Protein AF-A0A0M1J5D5-F1 (afdb_monomer_lite)

Secondary structure (DSSP, 8-state):
----STT--S-HHHHGGG--HHHHHHHHHHHHTTT----TTT------TT--HHHHHHHHHHHHHHHHHHHHHH-

Foldseek 3Di:
DDDDDPPDDPDPVCVLVPDPLVLLLQLQVQVVVVVAHADSSHRHHDDDPPDDVVNVVVSVVSSVVSVVVVVVVPD

Radius of gyration: 13.12 Å; chains: 1; bounding box: 24×28×32 Å

pLDDT: mean 75.15, std 11.97, range [43.69, 89.31]

Sequence (75 aa):
GITIGDSKPIDYKTWWKNTDRKLWVNISEIMRNYGILSDDFIGLFFLSFAHTDEHIEETLKIFEETLERYKNKWL

Structure (mmCIF, N/CA/C/O backbone):
data_AF-A0A0M1J5D5-F1
#
_entry.id   AF-A0A0M1J5D5-F1
#
loop_
_atom_site.group_PDB
_atom_site.id
_atom_site.type_symbol
_atom_site.label_atom_id
_atom_site.label_alt_id
_atom_site.label_comp_id
_atom_site.label_asym_id
_atom_site.label_entity_id
_atom_site.label_seq_id
_atom_site.pdbx_PDB_ins_code
_atom_site.Cartn_x
_atom_site.Cartn_y
_atom_site.Cartn_z
_atom_site.occupancy
_atom_site.B_iso_or_equiv
_atom_site.auth_seq_id
_atom_site.auth_comp_id
_atom_site.auth_asym_id
_atom_site.auth_atom_id
_atom_site.pdbx_PDB_model_num
ATOM 1 N N . GLY A 1 1 ? 6.244 -5.361 1.391 1.00 46.72 1 GLY A N 1
ATOM 2 C CA . GLY A 1 1 ? 5.800 -4.379 2.394 1.00 46.72 1 GLY A CA 1
ATOM 3 C C . GLY A 1 1 ? 7.022 -3.847 3.096 1.00 46.72 1 GLY A C 1
ATOM 4 O O . GLY A 1 1 ? 7.750 -4.639 3.679 1.00 46.72 1 GLY A O 1
ATOM 5 N N . ILE A 1 2 ? 7.311 -2.555 2.967 1.00 43.69 2 ILE A N 1
ATOM 6 C CA . ILE A 1 2 ? 8.478 -1.958 3.615 1.00 43.69 2 ILE A CA 1
ATOM 7 C C . ILE A 1 2 ? 8.064 -1.606 5.046 1.00 43.69 2 ILE A C 1
ATOM 9 O O . ILE A 1 2 ? 7.369 -0.624 5.275 1.00 43.69 2 ILE A O 1
ATOM 13 N N . THR A 1 3 ? 8.445 -2.435 6.015 1.00 49.56 3 THR A N 1
ATOM 14 C CA . THR A 1 3 ? 8.350 -2.078 7.435 1.00 49.56 3 THR A CA 1
ATOM 15 C C . THR A 1 3 ? 9.641 -1.354 7.817 1.00 49.56 3 THR A C 1
ATOM 17 O O . THR A 1 3 ? 10.676 -1.980 8.046 1.00 49.56 3 THR A O 1
ATOM 20 N N . ILE A 1 4 ? 9.604 -0.019 7.834 1.00 47.19 4 ILE A N 1
ATOM 21 C CA . ILE A 1 4 ? 10.662 0.811 8.425 1.00 47.19 4 ILE A CA 1
ATOM 22 C C . ILE A 1 4 ? 10.203 1.175 9.841 1.00 47.19 4 ILE A C 1
ATOM 24 O O . ILE A 1 4 ? 9.216 1.884 10.002 1.00 47.19 4 ILE A O 1
ATOM 28 N N . GLY A 1 5 ? 10.876 0.647 10.865 1.00 53.19 5 GLY A N 1
ATOM 29 C CA . GLY A 1 5 ? 10.586 0.918 12.279 1.00 53.19 5 GLY A CA 1
ATOM 30 C C . GLY A 1 5 ? 11.234 -0.111 13.208 1.00 53.19 5 GLY A C 1
ATOM 31 O O . GLY A 1 5 ? 11.711 -1.140 12.734 1.00 53.19 5 GLY A O 1
ATOM 32 N N . ASP A 1 6 ? 11.253 0.152 14.516 1.00 52.62 6 ASP A N 1
ATOM 33 C CA . ASP A 1 6 ? 11.945 -0.683 15.520 1.00 52.62 6 ASP A CA 1
ATOM 34 C C . ASP A 1 6 ? 11.312 -2.072 15.716 1.00 52.62 6 ASP A C 1
ATOM 36 O O . ASP A 1 6 ? 11.951 -3.004 16.197 1.00 52.62 6 ASP A O 1
ATOM 40 N N . SER A 1 7 ? 10.063 -2.242 15.283 1.00 56.25 7 SER A N 1
ATOM 41 C CA . SER A 1 7 ? 9.294 -3.487 15.337 1.00 56.25 7 SER A CA 1
ATOM 42 C C . SER A 1 7 ? 9.340 -4.268 14.018 1.00 56.25 7 SER A C 1
ATOM 44 O O . SER A 1 7 ? 8.322 -4.812 13.580 1.00 56.25 7 SER A O 1
ATOM 46 N N . LYS A 1 8 ? 10.507 -4.318 13.353 1.00 57.56 8 LYS A N 1
ATOM 47 C CA . LYS A 1 8 ? 10.653 -5.058 12.088 1.00 57.56 8 LYS A CA 1
ATOM 48 C C . LYS A 1 8 ? 10.180 -6.504 12.275 1.00 57.56 8 LYS A C 1
ATOM 50 O O . LYS A 1 8 ? 10.715 -7.216 13.127 1.00 57.56 8 LYS A O 1
ATOM 55 N N . PRO A 1 9 ? 9.214 -6.967 11.477 1.00 57.19 9 PRO A N 1
ATOM 56 C CA . PRO A 1 9 ? 8.821 -8.362 11.486 1.00 57.19 9 PRO A CA 1
ATOM 57 C C . PRO A 1 9 ? 10.005 -9.188 10.988 1.00 57.19 9 PRO A C 1
ATOM 59 O O . PRO A 1 9 ? 10.519 -8.944 9.897 1.00 57.19 9 PRO A O 1
ATOM 62 N N . ILE A 1 10 ? 10.456 -10.146 11.798 1.00 62.16 10 ILE A N 1
ATOM 63 C CA . ILE A 1 10 ? 11.584 -11.023 11.452 1.00 62.16 10 ILE A CA 1
ATOM 64 C C . ILE A 1 10 ? 11.189 -11.967 10.306 1.00 62.16 10 ILE A C 1
ATOM 66 O O . ILE A 1 10 ? 12.029 -12.340 9.489 1.00 62.16 10 ILE A O 1
ATOM 70 N N . ASP A 1 11 ? 9.905 -12.331 10.215 1.00 65.31 11 ASP A N 1
ATOM 71 C CA . ASP A 1 11 ? 9.384 -13.163 9.140 1.00 65.31 11 ASP A CA 1
ATOM 72 C C . ASP A 1 11 ? 7.978 -12.750 8.670 1.00 65.31 11 ASP A C 1
ATOM 74 O O . ASP A 1 11 ? 7.190 -12.111 9.372 1.00 65.31 11 ASP A O 1
ATOM 78 N N . TYR A 1 12 ? 7.648 -13.175 7.448 1.00 61.72 12 TYR A N 1
ATOM 79 C CA . TYR A 1 12 ? 6.317 -13.002 6.866 1.00 61.72 12 TYR A CA 1
ATOM 80 C C . TYR A 1 12 ? 5.233 -13.772 7.642 1.00 61.72 12 TYR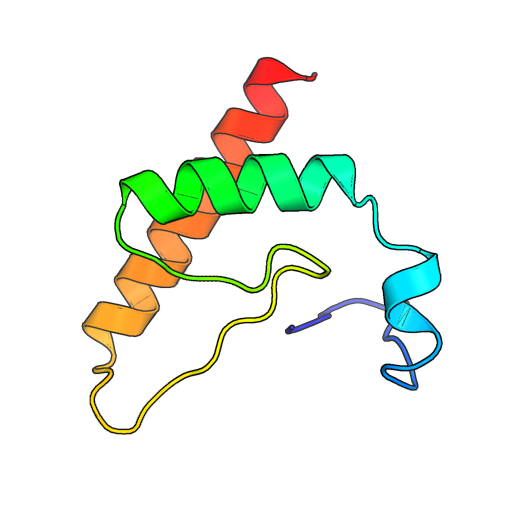 A C 1
ATOM 82 O O . TYR A 1 12 ? 4.076 -13.367 7.642 1.00 61.72 12 TYR A O 1
ATOM 90 N N . LYS A 1 13 ? 5.584 -14.875 8.323 1.00 64.94 13 LYS A N 1
ATOM 91 C CA . LYS A 1 13 ? 4.632 -15.775 9.005 1.00 64.94 13 LYS A CA 1
ATOM 92 C C . LYS A 1 13 ? 4.005 -15.159 10.253 1.00 64.94 13 LYS A C 1
ATOM 94 O O . LYS A 1 13 ? 2.938 -15.602 10.682 1.00 64.94 13 LYS A O 1
ATOM 99 N N . THR A 1 14 ? 4.677 -14.195 10.862 1.00 68.19 14 THR A N 1
ATOM 100 C CA . THR A 1 14 ? 4.238 -13.522 12.084 1.00 68.19 14 THR A CA 1
ATOM 101 C C . THR A 1 14 ? 3.769 -12.102 11.819 1.00 68.19 14 THR A C 1
ATOM 103 O O . THR A 1 14 ? 2.943 -11.605 12.580 1.00 68.19 14 THR A O 1
ATOM 106 N N . TRP A 1 15 ? 4.200 -11.482 10.717 1.00 70.06 15 TRP A N 1
ATOM 107 C CA . TRP A 1 15 ? 3.825 -10.111 10.392 1.00 70.06 15 TRP A CA 1
ATOM 108 C C . TRP A 1 15 ? 2.315 -9.901 10.244 1.00 70.06 15 TRP A C 1
ATOM 110 O O . TRP A 1 15 ? 1.757 -9.025 10.901 1.00 70.06 15 TRP A O 1
ATOM 120 N N . TRP A 1 16 ? 1.644 -10.752 9.457 1.00 66.38 16 TRP A N 1
ATOM 121 C CA . TRP A 1 16 ? 0.208 -10.617 9.176 1.00 66.38 16 TRP A CA 1
ATOM 122 C C . TRP A 1 16 ? -0.678 -10.766 10.422 1.00 66.38 16 TRP A C 1
ATOM 124 O O . TRP A 1 16 ? -1.838 -10.365 10.410 1.00 66.38 16 TRP A O 1
ATOM 134 N N . LYS A 1 17 ? -0.162 -11.344 11.517 1.00 68.94 17 LYS A N 1
ATOM 135 C CA . LYS A 1 17 ? -0.938 -11.557 12.751 1.00 68.94 17 LYS A CA 1
ATOM 136 C C . LYS A 1 17 ? -1.264 -10.258 13.481 1.00 68.94 17 LYS A C 1
ATOM 138 O O . LYS A 1 17 ? -2.256 -10.209 14.197 1.00 68.94 17 LYS A O 1
ATOM 143 N N . ASN A 1 18 ? -0.443 -9.228 13.292 1.00 68.12 18 ASN A N 1
ATOM 144 C CA . ASN A 1 18 ? -0.632 -7.909 13.900 1.00 68.12 18 ASN A CA 1
ATOM 145 C C . ASN A 1 18 ? -1.218 -6.899 12.905 1.00 68.12 18 ASN A C 1
ATOM 147 O O . ASN A 1 18 ? -1.205 -5.694 13.143 1.00 68.12 18 ASN A O 1
ATOM 151 N N . THR A 1 19 ? -1.695 -7.390 11.766 1.00 68.62 19 THR A N 1
ATOM 152 C CA . THR A 1 19 ? -2.208 -6.571 10.685 1.00 68.62 19 THR A CA 1
ATOM 153 C C . THR A 1 19 ? -3.695 -6.308 10.894 1.00 68.62 19 THR A C 1
ATOM 155 O O . THR A 1 19 ? -4.498 -7.240 10.939 1.00 68.62 19 THR A O 1
ATOM 158 N N . ASP A 1 20 ? -4.084 -5.034 10.983 1.00 76.19 20 ASP A N 1
ATOM 159 C CA . ASP A 1 20 ? -5.497 -4.661 10.922 1.00 76.19 20 ASP A CA 1
ATOM 160 C C . ASP A 1 20 ? -6.014 -4.895 9.500 1.00 76.19 20 ASP A C 1
ATOM 162 O O . ASP A 1 20 ? -5.794 -4.110 8.578 1.00 76.19 20 ASP A O 1
ATOM 166 N N . ARG A 1 21 ? -6.700 -6.020 9.310 1.00 75.69 21 ARG A N 1
ATOM 167 C CA . ARG A 1 21 ? -7.212 -6.416 8.000 1.00 75.69 21 ARG A CA 1
ATOM 168 C C . ARG A 1 21 ? -8.248 -5.436 7.454 1.00 75.69 21 ARG A C 1
ATOM 170 O O . ARG A 1 21 ? -8.305 -5.230 6.247 1.00 75.69 21 ARG A O 1
ATOM 177 N N . LYS A 1 22 ? -9.071 -4.830 8.315 1.00 79.19 22 LYS A N 1
ATOM 178 C CA . LYS A 1 22 ? -10.118 -3.899 7.879 1.00 79.19 22 LYS A CA 1
ATOM 179 C C . LYS A 1 22 ? -9.500 -2.595 7.382 1.00 79.19 22 LYS A C 1
ATOM 181 O O . LYS A 1 22 ? -9.952 -2.059 6.372 1.00 79.19 22 LYS A O 1
ATOM 186 N N . LEU A 1 23 ? -8.449 -2.125 8.054 1.00 78.69 23 LEU A N 1
ATOM 187 C CA . LEU A 1 23 ? -7.629 -1.009 7.590 1.00 78.69 23 LEU A CA 1
ATOM 188 C C . LEU A 1 23 ? -7.102 -1.265 6.172 1.00 78.69 23 LEU A C 1
ATOM 190 O O . LEU A 1 23 ? -7.311 -0.433 5.291 1.00 78.69 23 LEU A O 1
ATOM 194 N N . TRP A 1 24 ? -6.468 -2.416 5.937 1.00 79.94 24 TRP A N 1
ATOM 195 C CA . TRP A 1 24 ? -5.870 -2.708 4.629 1.00 79.94 24 TRP A CA 1
ATOM 196 C C . TRP A 1 24 ? -6.886 -2.894 3.51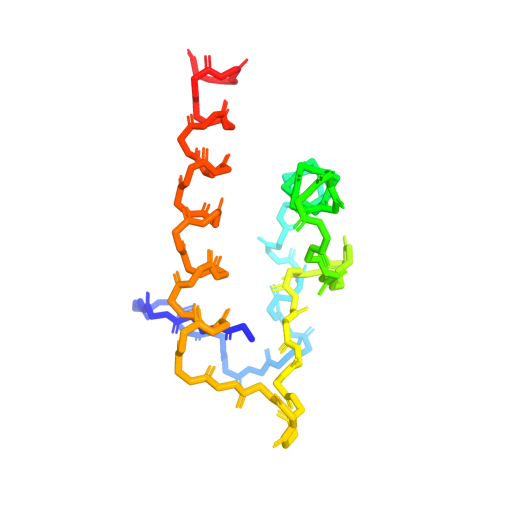4 1.00 79.94 24 TRP A C 1
ATOM 198 O O . TRP A 1 24 ? -6.650 -2.394 2.419 1.00 79.94 24 TRP A O 1
ATOM 208 N N . VAL A 1 25 ? -8.030 -3.524 3.789 1.00 83.38 25 VAL A N 1
ATOM 209 C CA . VAL A 1 25 ? -9.123 -3.617 2.809 1.00 83.38 25 VAL A CA 1
ATOM 210 C C . VAL A 1 25 ? -9.581 -2.219 2.387 1.00 83.38 25 VAL A C 1
ATOM 212 O O . VAL A 1 25 ? -9.640 -1.936 1.195 1.00 83.38 25 VAL A O 1
ATOM 215 N N . ASN A 1 26 ? -9.805 -1.310 3.342 1.00 82.75 26 ASN A N 1
ATOM 216 C CA . ASN A 1 26 ? -10.223 0.060 3.031 1.00 82.75 26 ASN A CA 1
ATOM 217 C C . ASN A 1 26 ? -9.163 0.828 2.223 1.00 82.75 26 ASN A C 1
ATOM 219 O O . ASN A 1 26 ? -9.503 1.548 1.287 1.00 82.75 26 ASN A O 1
ATOM 223 N N . ILE A 1 27 ? -7.883 0.701 2.590 1.00 81.75 27 ILE A N 1
ATOM 224 C CA . ILE A 1 27 ? -6.775 1.332 1.857 1.00 81.75 27 ILE A CA 1
ATOM 225 C C . ILE A 1 27 ? -6.718 0.786 0.427 1.00 81.75 27 ILE A C 1
ATOM 227 O O . ILE A 1 27 ? -6.677 1.567 -0.521 1.00 81.75 27 ILE A O 1
ATOM 231 N N . SER A 1 28 ? -6.770 -0.5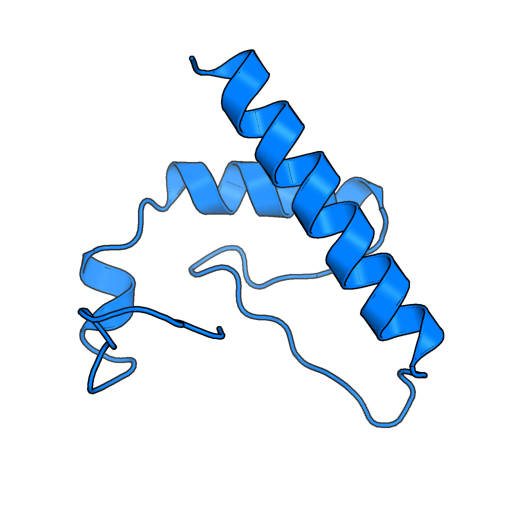36 0.260 1.00 84.12 28 SER A N 1
ATOM 232 C CA . SER A 1 28 ? -6.694 -1.173 -1.055 1.00 84.12 28 SER A CA 1
ATOM 233 C C . SER A 1 28 ? -7.878 -0.800 -1.953 1.00 84.12 28 SER A C 1
ATOM 235 O O . SER A 1 28 ? -7.689 -0.522 -3.136 1.00 84.12 28 SER A O 1
ATOM 237 N N . GLU A 1 29 ? -9.094 -0.697 -1.405 1.00 85.62 29 GLU A N 1
ATOM 238 C CA . GLU A 1 29 ? -10.265 -0.204 -2.144 1.00 85.62 29 GLU A CA 1
ATOM 239 C C . GLU A 1 29 ? -10.062 1.221 -2.673 1.00 85.62 29 GLU A C 1
ATOM 241 O O . GLU A 1 29 ? -10.400 1.510 -3.822 1.00 85.62 29 GLU A O 1
ATOM 246 N N . ILE A 1 30 ? -9.485 2.114 -1.863 1.00 82.69 30 ILE A N 1
ATOM 247 C CA . ILE A 1 30 ? -9.191 3.486 -2.290 1.00 82.69 30 ILE A CA 1
ATOM 248 C C . ILE A 1 30 ? -8.137 3.470 -3.397 1.00 82.69 30 ILE A C 1
ATOM 250 O O . ILE A 1 30 ? -8.369 4.067 -4.444 1.00 82.69 30 ILE A O 1
ATOM 254 N N . MET A 1 31 ? -7.026 2.756 -3.205 1.00 84.00 31 MET A N 1
ATOM 255 C CA . MET A 1 31 ? -5.932 2.669 -4.181 1.00 84.00 31 MET A CA 1
ATOM 256 C C . MET A 1 31 ? -6.378 2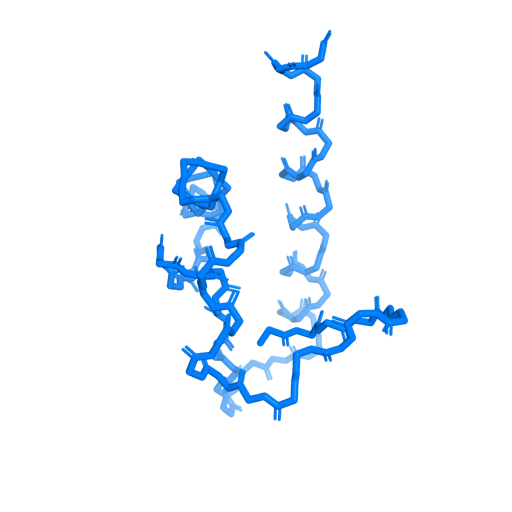.071 -5.520 1.00 84.00 31 MET A C 1
ATOM 258 O O . MET A 1 31 ? -5.942 2.528 -6.578 1.00 84.00 31 MET A O 1
ATOM 262 N N . ARG A 1 32 ? -7.312 1.115 -5.497 1.00 86.25 32 ARG A N 1
ATOM 263 C CA . ARG A 1 32 ? -7.882 0.504 -6.704 1.00 86.25 32 ARG A CA 1
ATOM 264 C C . ARG A 1 32 ? -8.619 1.510 -7.584 1.00 86.25 32 ARG A C 1
ATOM 266 O O . ARG A 1 32 ? -8.558 1.392 -8.804 1.00 86.25 32 ARG A O 1
ATOM 273 N N . ASN A 1 33 ? -9.253 2.528 -6.997 1.00 86.44 33 ASN A N 1
ATOM 274 C CA . ASN A 1 33 ? -9.893 3.607 -7.763 1.00 86.44 33 ASN A CA 1
ATOM 275 C C . ASN A 1 33 ? -8.884 4.469 -8.535 1.00 86.44 33 ASN A C 1
ATOM 277 O O . ASN A 1 33 ? -9.265 5.139 -9.490 1.00 86.44 33 ASN A O 1
ATOM 281 N N . TYR A 1 34 ? -7.611 4.426 -8.145 1.00 82.88 34 TYR A N 1
ATOM 282 C CA . TYR A 1 34 ? -6.505 5.064 -8.852 1.00 82.88 34 TYR A CA 1
ATOM 283 C C . TYR A 1 34 ? -5.750 4.096 -9.776 1.00 82.88 34 TYR A C 1
ATOM 285 O O . TYR A 1 34 ? -4.690 4.432 -10.290 1.00 82.88 34 TYR A O 1
ATOM 293 N N . GLY A 1 35 ? -6.268 2.882 -9.989 1.00 84.25 35 GLY A N 1
ATOM 294 C CA . GLY A 1 35 ? -5.640 1.881 -10.854 1.00 84.25 35 GLY A CA 1
ATOM 295 C C . GLY A 1 35 ? -4.474 1.124 -10.214 1.00 84.25 35 GLY A C 1
ATOM 296 O O . GLY A 1 35 ? -3.831 0.327 -10.894 1.00 84.25 35 GLY A O 1
ATOM 297 N N . ILE A 1 36 ? -4.218 1.311 -8.915 1.00 83.81 36 ILE A N 1
ATOM 298 C CA . ILE A 1 36 ? -3.163 0.582 -8.208 1.00 83.81 36 ILE A CA 1
ATOM 299 C C . ILE A 1 36 ? -3.740 -0.699 -7.615 1.00 83.81 36 ILE A C 1
ATOM 301 O O . ILE A 1 36 ? -4.682 -0.679 -6.822 1.00 83.81 36 ILE A O 1
ATOM 305 N N . LEU A 1 37 ? -3.138 -1.829 -7.979 1.00 83.19 37 LEU A N 1
ATOM 306 C CA . LEU A 1 37 ? -3.466 -3.127 -7.407 1.00 83.19 37 LEU A CA 1
ATOM 307 C C . LEU A 1 37 ? -2.500 -3.449 -6.269 1.00 83.19 37 LEU A C 1
ATOM 309 O O . LEU A 1 37 ? -1.283 -3.469 -6.449 1.00 83.19 37 LEU A O 1
ATOM 313 N N . SER A 1 38 ? -3.068 -3.735 -5.103 1.00 79.94 38 SER A N 1
ATOM 314 C CA . SER A 1 38 ? -2.343 -4.239 -3.943 1.00 79.94 38 SER A CA 1
ATOM 315 C C . SER A 1 38 ? -2.990 -5.529 -3.460 1.00 79.94 38 SER A C 1
ATOM 317 O O . SER A 1 38 ? -4.154 -5.804 -3.757 1.00 79.94 38 SER A O 1
ATOM 319 N N . ASP A 1 39 ? -2.232 -6.338 -2.733 1.00 76.12 39 ASP A N 1
ATOM 320 C CA . ASP A 1 39 ? -2.812 -7.452 -1.998 1.00 76.12 39 ASP A CA 1
ATOM 321 C C . ASP A 1 39 ? -3.702 -6.937 -0.850 1.00 76.12 39 ASP A C 1
ATOM 323 O O . ASP A 1 39 ? -3.228 -6.265 0.068 1.00 76.12 39 ASP A O 1
ATOM 327 N N . ASP A 1 40 ? -4.986 -7.307 -0.882 1.00 72.00 40 ASP A N 1
ATOM 328 C CA . ASP A 1 40 ? -5.993 -6.912 0.116 1.00 72.00 40 ASP A CA 1
ATOM 329 C C . ASP A 1 40 ? -5.754 -7.560 1.501 1.00 72.00 40 ASP A C 1
ATOM 331 O O . ASP A 1 40 ? -6.446 -7.240 2.471 1.00 72.00 40 ASP A O 1
ATOM 335 N N . PHE A 1 41 ? -4.823 -8.517 1.614 1.00 67.31 41 PHE A N 1
ATOM 336 C CA . PHE A 1 41 ? -4.556 -9.244 2.854 1.00 67.31 41 PHE A CA 1
ATOM 337 C C . PHE A 1 41 ? -3.585 -8.487 3.765 1.00 67.31 41 PHE A C 1
ATOM 339 O O . PHE A 1 41 ? -3.805 -8.418 4.976 1.00 67.31 41 PHE A O 1
ATOM 346 N N . ILE A 1 42 ? -2.532 -7.903 3.196 1.00 66.94 42 ILE A N 1
ATOM 347 C CA . ILE A 1 42 ? -1.446 -7.265 3.946 1.00 66.94 42 ILE A CA 1
ATOM 348 C C . ILE A 1 42 ? -0.895 -5.981 3.299 1.00 66.94 42 ILE A C 1
ATOM 350 O O . ILE A 1 42 ? 0.092 -5.439 3.791 1.00 66.94 42 ILE A O 1
ATOM 354 N N . GLY A 1 43 ? -1.468 -5.486 2.200 1.00 68.69 43 GLY A N 1
ATOM 355 C CA . GLY A 1 43 ? -0.976 -4.271 1.537 1.00 68.69 43 GLY A CA 1
ATOM 356 C C . GLY A 1 43 ? 0.383 -4.474 0.863 1.00 68.69 43 GLY A C 1
ATOM 357 O O . GLY A 1 43 ? 1.300 -3.660 1.001 1.00 68.69 43 GLY A O 1
ATOM 358 N N . LEU A 1 44 ? 0.560 -5.612 0.186 1.00 74.75 44 LEU A N 1
ATOM 359 C CA . LEU A 1 44 ? 1.778 -5.908 -0.564 1.00 74.75 44 LEU A CA 1
ATOM 360 C C . LEU A 1 44 ? 1.673 -5.397 -2.007 1.00 74.75 44 LEU A C 1
ATOM 362 O O . LEU A 1 44 ? 0.662 -5.609 -2.672 1.00 74.75 44 LEU A O 1
ATOM 366 N N . PHE A 1 45 ? 2.754 -4.780 -2.488 1.00 73.81 45 PHE A N 1
ATOM 367 C CA . PHE A 1 45 ? 2.904 -4.303 -3.862 1.00 73.81 45 PHE A CA 1
ATOM 368 C C . PHE A 1 45 ? 4.001 -5.095 -4.565 1.00 73.81 45 PHE A C 1
ATOM 370 O O . PHE A 1 45 ? 5.049 -5.374 -3.973 1.00 73.81 45 PHE A O 1
ATOM 377 N N . PHE A 1 46 ? 3.762 -5.428 -5.829 1.00 73.25 46 PHE A N 1
ATOM 378 C CA . PHE A 1 46 ? 4.756 -6.023 -6.710 1.00 73.25 46 PHE A CA 1
ATOM 379 C C . PHE A 1 46 ? 5.165 -4.988 -7.748 1.00 73.25 46 PHE A C 1
ATOM 381 O O . PHE A 1 46 ? 4.319 -4.459 -8.464 1.00 73.25 46 PHE A O 1
ATOM 388 N N . LEU A 1 47 ? 6.464 -4.730 -7.853 1.00 75.69 47 LEU A N 1
ATOM 389 C CA . LEU A 1 47 ? 7.014 -3.983 -8.975 1.00 75.69 47 LEU A CA 1
ATOM 390 C C . LEU A 1 47 ? 7.299 -4.967 -10.109 1.00 75.69 47 LEU A C 1
ATOM 392 O O . LEU A 1 47 ? 7.899 -6.021 -9.895 1.00 75.69 47 LEU A O 1
ATOM 396 N N . SER A 1 48 ? 6.852 -4.632 -11.314 1.00 77.38 48 SER A N 1
ATOM 397 C CA . SER A 1 48 ? 7.229 -5.338 -12.543 1.00 77.38 48 SER A CA 1
ATOM 398 C C . SER A 1 48 ? 8.318 -4.564 -13.288 1.00 77.38 48 SER A C 1
ATOM 400 O O . SER A 1 48 ? 8.434 -3.354 -13.116 1.00 77.38 48 SER A O 1
ATOM 402 N N . PHE A 1 49 ? 9.054 -5.232 -14.183 1.00 77.56 49 PHE A N 1
ATOM 403 C CA . PHE A 1 49 ? 10.060 -4.590 -15.049 1.00 77.56 49 PHE A CA 1
ATOM 404 C C . PHE A 1 49 ? 9.509 -3.472 -15.953 1.00 77.56 49 PHE A C 1
ATOM 406 O O . PHE A 1 49 ? 10.290 -2.746 -16.556 1.00 77.56 49 PHE A O 1
ATOM 413 N N . ALA A 1 50 ? 8.185 -3.347 -16.076 1.00 83.12 50 ALA A N 1
ATOM 414 C CA . ALA A 1 50 ? 7.534 -2.294 -16.849 1.00 83.12 50 ALA A CA 1
ATOM 415 C C . ALA A 1 50 ? 7.265 -1.013 -16.035 1.00 83.12 50 ALA A C 1
ATOM 417 O O . ALA A 1 50 ? 6.844 -0.010 -16.608 1.00 83.12 50 ALA A O 1
ATOM 418 N N . HIS A 1 51 ? 7.464 -1.030 -14.713 1.00 84.81 51 HIS A N 1
ATOM 419 C CA . HIS A 1 51 ? 7.311 0.176 -13.903 1.00 84.81 51 HIS A CA 1
ATOM 420 C C . HIS A 1 51 ? 8.508 1.104 -14.116 1.00 84.81 51 HIS A C 1
ATOM 422 O O . HIS A 1 51 ? 9.656 0.664 -14.084 1.00 84.81 51 HIS A O 1
ATOM 428 N N . THR A 1 52 ? 8.218 2.382 -14.339 1.00 89.12 52 THR A N 1
ATOM 429 C CA . THR A 1 52 ? 9.202 3.462 -14.378 1.00 89.12 52 THR A CA 1
ATOM 430 C C . THR A 1 52 ? 9.286 4.093 -12.992 1.00 89.12 52 THR A C 1
ATOM 432 O O . THR A 1 52 ? 8.436 3.834 -12.134 1.00 89.12 52 THR A O 1
ATOM 435 N N . ASP A 1 53 ? 10.275 4.957 -12.784 1.00 88.69 53 ASP A N 1
ATOM 436 C CA . ASP A 1 53 ? 10.379 5.741 -11.552 1.00 88.69 53 ASP A CA 1
ATOM 437 C C . ASP A 1 53 ? 9.124 6.606 -11.337 1.00 88.69 53 ASP A C 1
ATOM 439 O O . ASP A 1 53 ? 8.588 6.638 -10.233 1.00 88.69 53 ASP A O 1
ATOM 443 N N . GLU A 1 54 ? 8.563 7.189 -12.404 1.00 89.31 54 GLU A N 1
ATOM 444 C CA . GLU A 1 54 ? 7.305 7.954 -12.352 1.00 89.31 54 GLU A CA 1
ATOM 445 C C . GLU A 1 54 ? 6.124 7.107 -11.856 1.00 89.31 54 GLU A C 1
ATOM 447 O O . GLU A 1 54 ? 5.361 7.558 -11.003 1.00 89.31 54 GLU A O 1
ATOM 452 N N . HIS A 1 55 ? 5.996 5.852 -12.311 1.00 86.75 55 HIS A N 1
ATOM 453 C CA . HIS A 1 55 ? 4.952 4.951 -11.808 1.00 86.75 55 HIS A CA 1
ATOM 454 C C . HIS A 1 55 ? 5.115 4.662 -10.304 1.00 86.75 55 HIS A C 1
ATOM 456 O O . HIS A 1 55 ? 4.124 4.498 -9.585 1.00 86.75 55 HIS A O 1
ATOM 462 N N . ILE A 1 56 ? 6.356 4.585 -9.814 1.00 84.81 56 ILE A N 1
ATOM 463 C CA . ILE A 1 56 ? 6.650 4.376 -8.390 1.00 84.81 56 ILE A CA 1
ATOM 464 C C . ILE A 1 56 ? 6.308 5.637 -7.590 1.00 84.81 56 ILE A C 1
ATOM 466 O O . ILE A 1 56 ? 5.630 5.535 -6.568 1.00 84.81 56 ILE A O 1
ATOM 470 N N . GLU A 1 57 ? 6.725 6.814 -8.053 1.00 88.25 57 GLU A N 1
ATOM 471 C CA . GLU A 1 57 ? 6.431 8.098 -7.407 1.00 88.25 57 GLU A CA 1
ATOM 472 C C . GLU A 1 57 ? 4.925 8.367 -7.326 1.00 88.25 57 GLU A C 1
ATOM 474 O O . GLU A 1 57 ? 4.415 8.737 -6.266 1.00 88.25 57 GLU A O 1
ATOM 479 N N . GLU A 1 58 ? 4.190 8.109 -8.408 1.00 87.12 58 GLU A N 1
ATOM 480 C CA . GLU A 1 58 ? 2.734 8.243 -8.437 1.00 87.12 58 GLU A CA 1
ATOM 481 C C . GLU A 1 58 ? 2.063 7.278 -7.448 1.00 87.12 58 GLU A C 1
ATOM 483 O O . GLU A 1 58 ? 1.180 7.678 -6.684 1.00 87.12 58 GLU A O 1
ATOM 488 N N . THR A 1 59 ? 2.543 6.031 -7.378 1.00 85.69 59 THR A N 1
ATOM 489 C CA . THR A 1 59 ? 2.061 5.038 -6.406 1.00 85.69 59 THR A CA 1
ATOM 490 C C . THR A 1 59 ? 2.278 5.501 -4.965 1.00 85.69 59 THR A C 1
ATOM 492 O O . THR A 1 59 ? 1.370 5.388 -4.137 1.00 85.69 59 THR A O 1
ATOM 495 N N . LEU A 1 60 ? 3.462 6.038 -4.653 1.00 86.06 60 LEU A N 1
ATOM 496 C CA . LEU A 1 60 ? 3.784 6.559 -3.323 1.00 86.06 60 LEU A CA 1
ATOM 497 C C . LEU A 1 60 ? 2.900 7.757 -2.962 1.00 86.06 60 LEU A C 1
ATOM 499 O O . LEU A 1 60 ? 2.331 7.782 -1.872 1.00 86.06 60 LEU A O 1
ATOM 503 N N . LYS A 1 61 ? 2.707 8.697 -3.892 1.00 87.44 61 LYS A N 1
ATOM 504 C CA . LYS A 1 61 ? 1.829 9.856 -3.696 1.00 87.44 61 LYS A CA 1
ATOM 505 C C . LYS A 1 61 ? 0.386 9.437 -3.402 1.00 87.44 61 LYS A C 1
ATOM 507 O O . LYS A 1 61 ? -0.215 9.910 -2.440 1.00 87.44 61 LYS A O 1
ATOM 512 N N . ILE A 1 62 ? -0.173 8.519 -4.192 1.00 86.06 62 ILE A N 1
ATOM 513 C CA . ILE A 1 62 ? -1.541 8.020 -3.977 1.00 86.06 62 ILE A CA 1
ATOM 514 C C . ILE A 1 62 ? -1.657 7.296 -2.632 1.00 86.06 62 ILE A C 1
ATOM 516 O O . ILE A 1 62 ? -2.688 7.392 -1.958 1.00 86.06 62 ILE A O 1
ATOM 520 N N . PHE A 1 63 ? -0.614 6.578 -2.216 1.00 84.88 63 PHE A N 1
ATOM 521 C CA . PHE A 1 63 ? -0.587 5.931 -0.910 1.00 84.88 63 PHE A CA 1
ATOM 522 C C . PHE A 1 63 ? -0.652 6.952 0.235 1.00 84.88 63 PHE A C 1
ATOM 524 O O . PHE A 1 63 ? -1.451 6.780 1.158 1.00 84.88 63 PHE A O 1
ATOM 531 N N . GLU A 1 64 ? 0.116 8.041 0.156 1.00 86.88 64 GLU A N 1
ATOM 532 C CA . GLU A 1 64 ? 0.065 9.137 1.131 1.00 86.88 64 GLU A CA 1
ATOM 533 C C . GLU A 1 64 ? -1.326 9.786 1.195 1.00 86.88 64 GLU A C 1
ATOM 535 O O . GLU A 1 64 ? -1.902 9.888 2.283 1.00 86.88 64 GLU A O 1
ATOM 540 N N . GLU A 1 65 ? -1.920 10.120 0.044 1.00 86.75 65 GLU A N 1
ATOM 541 C CA . GLU A 1 65 ? -3.285 10.664 -0.035 1.00 86.75 65 GLU A CA 1
ATOM 542 C C . GLU A 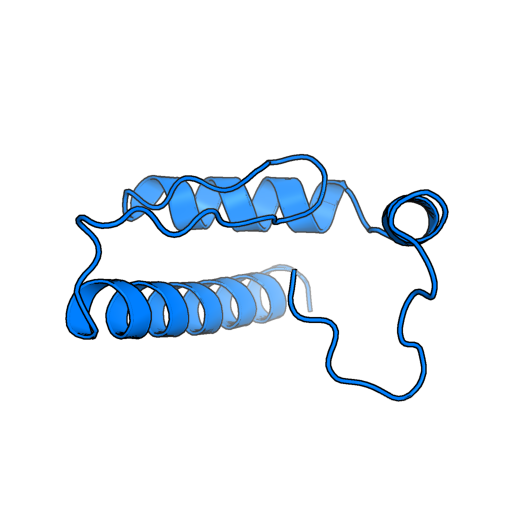1 65 ? -4.325 9.698 0.562 1.00 86.75 65 GLU A C 1
ATOM 544 O O . GLU A 1 65 ? -5.264 10.103 1.257 1.00 86.75 65 GLU A O 1
ATOM 549 N N . THR A 1 66 ? -4.163 8.396 0.318 1.00 84.69 66 THR A N 1
ATOM 550 C CA . THR A 1 66 ? -5.050 7.353 0.848 1.00 84.69 66 THR A CA 1
ATOM 551 C C . THR A 1 66 ? -4.960 7.263 2.370 1.00 84.69 66 THR A C 1
ATOM 553 O O . THR A 1 66 ? -5.990 7.186 3.048 1.00 84.69 66 THR A O 1
ATOM 556 N N . LEU A 1 67 ? -3.746 7.313 2.924 1.00 83.25 67 LEU A N 1
ATOM 557 C CA . LEU A 1 67 ? -3.525 7.317 4.369 1.00 83.25 67 LEU A CA 1
ATOM 558 C C . LEU A 1 67 ? -4.109 8.564 5.033 1.00 83.25 67 LEU A C 1
ATOM 560 O O . LEU A 1 67 ? -4.699 8.457 6.110 1.00 83.25 67 LEU A O 1
ATOM 564 N N 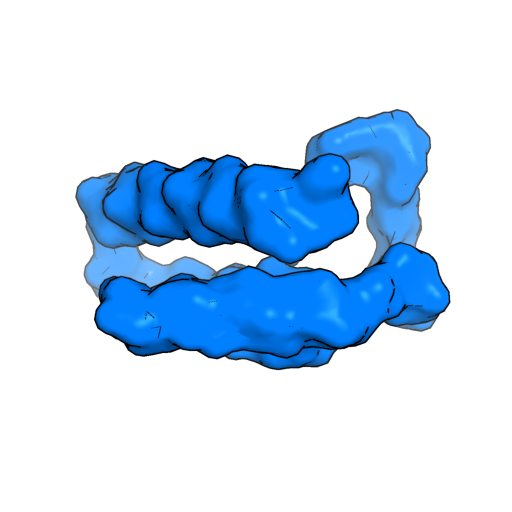. GLU A 1 68 ? -3.974 9.732 4.410 1.00 86.25 68 GLU A N 1
ATOM 565 C CA . GLU A 1 68 ? -4.562 10.973 4.914 1.00 86.25 68 GLU A CA 1
ATOM 566 C C . GLU A 1 68 ? -6.095 10.903 4.936 1.00 86.25 68 GLU A C 1
ATOM 568 O O . GLU A 1 68 ? -6.719 11.190 5.959 1.00 86.25 68 GLU A O 1
ATOM 573 N N . ARG A 1 69 ? -6.720 10.418 3.857 1.00 81.06 69 ARG A N 1
ATOM 574 C CA . ARG A 1 69 ? -8.177 10.200 3.805 1.00 81.06 69 ARG A CA 1
ATOM 575 C C . ARG A 1 69 ? -8.659 9.210 4.854 1.00 81.06 69 ARG A C 1
ATOM 577 O O . ARG A 1 69 ? -9.702 9.435 5.465 1.00 81.06 69 ARG A O 1
ATOM 584 N N . TYR A 1 70 ? -7.926 8.117 5.058 1.00 80.25 70 TYR A N 1
ATOM 585 C CA . TYR A 1 70 ? -8.250 7.153 6.103 1.00 80.25 70 TYR A CA 1
ATOM 586 C C . TYR A 1 70 ? -8.222 7.817 7.484 1.00 80.25 70 TYR A C 1
ATOM 588 O O . TYR A 1 70 ? -9.199 7.711 8.224 1.00 80.25 70 TYR A O 1
ATOM 596 N N . LYS A 1 71 ? -7.147 8.550 7.804 1.00 81.00 71 LYS A N 1
ATOM 597 C CA . LYS A 1 71 ? -7.023 9.284 9.071 1.00 81.00 71 LYS A CA 1
ATOM 598 C C . LYS A 1 71 ? -8.190 10.249 9.270 1.00 81.00 71 LYS A C 1
ATOM 600 O O . LYS A 1 71 ? -8.808 10.208 10.317 1.00 81.00 71 LYS A O 1
ATOM 605 N N . ASN A 1 72 ? -8.561 11.024 8.254 1.00 80.19 72 ASN A N 1
ATOM 606 C CA . ASN A 1 72 ? -9.632 12.023 8.359 1.00 80.19 72 ASN A CA 1
ATOM 607 C C . ASN A 1 72 ? -11.057 11.438 8.414 1.00 80.19 72 ASN A C 1
ATOM 609 O O . ASN A 1 72 ? -11.990 12.142 8.786 1.00 80.19 72 ASN A O 1
ATOM 613 N N . LYS A 1 73 ? -11.262 10.184 7.989 1.00 70.56 73 LYS A N 1
ATOM 614 C CA . LYS A 1 73 ? -12.578 9.519 8.018 1.00 70.56 73 LYS A CA 1
ATOM 615 C C . LYS A 1 73 ? -12.828 8.752 9.321 1.00 70.56 73 LYS A C 1
ATOM 617 O O . LYS A 1 73 ? -13.981 8.459 9.631 1.00 70.56 73 LYS A O 1
ATOM 622 N N . TRP A 1 74 ? -11.765 8.379 10.031 1.00 60.81 74 TRP A N 1
ATOM 623 C CA . TRP A 1 74 ? -11.827 7.456 11.168 1.00 60.81 74 TRP A CA 1
ATOM 624 C C . TRP A 1 74 ? -11.161 7.981 12.457 1.00 60.81 74 TRP A C 1
ATOM 626 O O . TRP A 1 74 ? -11.261 7.299 13.478 1.00 60.81 74 TRP A O 1
ATOM 636 N N . LEU A 1 75 ? -10.522 9.160 12.431 1.00 50.03 75 LEU A N 1
ATOM 637 C CA . LEU A 1 75 ? -10.185 9.992 13.601 1.00 50.03 75 LEU A CA 1
ATOM 638 C C . LEU A 1 75 ? -11.159 11.172 13.688 1.00 50.03 75 LEU A C 1
ATOM 640 O O . LEU A 1 75 ? -11.468 11.566 14.833 1.00 50.03 75 LEU A O 1
#